Protein AF-A0A5C7BBM2-F1 (afdb_monomer)

Radius of gyration: 18.48 Å; Cα contacts (8 Å, |Δi|>4): 40; chains: 1; bounding box: 45×32×49 Å

pLDDT: mean 86.69, std 10.49, range [44.25, 98.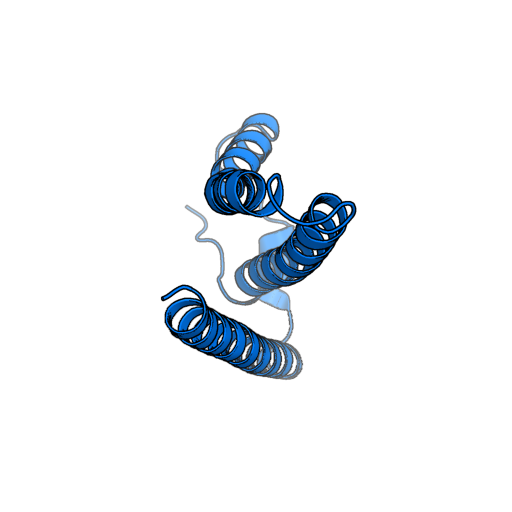12]

Secondary structure (DSSP, 8-state):
-HHHHHHHHHHHHHHHHHHHHHHHHHHHHHHHHH-SHHHHHHHH---TTS-HHHHHHHHHHHHGGGHHHHHHHHHHHTTSSTTHHHHHHHHHHHHHHHHHHHHHHHHHHHSPPP--

Sequence (116 aa):
MFSESAKVVIEIFFFHLVSFAILSAFVIFFLLNNGIEIFIENWYLPTTGGSIANAIFLGFTASMLGVSGFESSTNFVEEQQKGVFPKTLKNMWLVVSIINSLAALFALSLFGIPLL

Structure (mmCIF, N/CA/C/O backbone):
data_AF-A0A5C7BBM2-F1
#
_entry.id   AF-A0A5C7BBM2-F1
#
loop_
_atom_site.group_PDB
_atom_site.id
_atom_site.type_symbol
_atom_site.label_atom_id
_atom_site.label_alt_id
_atom_site.label_comp_id
_atom_site.label_asym_id
_atom_site.label_entity_id
_atom_site.label_seq_id
_atom_site.pdbx_PDB_ins_code
_atom_site.Cartn_x
_atom_site.Cartn_y
_atom_site.Cartn_z
_atom_site.occupancy
_atom_site.B_iso_or_equiv
_atom_site.auth_seq_id
_atom_site.auth_comp_id
_atom_site.auth_asym_id
_atom_site.auth_atom_id
_atom_site.pdbx_PDB_model_num
ATOM 1 N N . MET A 1 1 ? -29.723 2.677 15.801 1.00 44.25 1 MET A N 1
ATOM 2 C CA . MET A 1 1 ? -29.165 3.648 14.834 1.00 44.25 1 MET A CA 1
ATOM 3 C C . MET A 1 1 ? -27.708 3.337 14.475 1.00 44.25 1 MET A C 1
ATOM 5 O O . MET A 1 1 ? -27.431 3.179 13.299 1.00 44.25 1 MET A O 1
ATOM 9 N N . PHE A 1 2 ? -26.789 3.148 15.436 1.00 54.81 2 PHE A N 1
ATOM 10 C CA . PHE A 1 2 ? -25.382 2.805 15.128 1.00 54.81 2 PHE A CA 1
ATOM 11 C C . PHE A 1 2 ? -25.161 1.405 14.528 1.00 54.81 2 PHE A C 1
ATOM 13 O O . PHE A 1 2 ? -24.284 1.236 13.690 1.00 54.81 2 PHE A O 1
ATOM 20 N N . SER A 1 3 ? -25.962 0.407 14.911 1.00 62.00 3 SER A N 1
ATOM 21 C CA . SER A 1 3 ? -25.831 -0.972 14.413 1.00 62.00 3 SER A CA 1
ATOM 22 C C . SER A 1 3 ? -26.135 -1.119 12.919 1.00 62.00 3 SER A C 1
ATOM 24 O O . SER A 1 3 ? -25.513 -1.928 12.239 1.00 62.00 3 SER A O 1
ATOM 26 N N . GLU A 1 4 ? -27.078 -0.329 12.408 1.00 69.38 4 GLU A N 1
ATOM 27 C CA . GLU A 1 4 ? -27.517 -0.387 11.012 1.00 69.38 4 GLU A CA 1
ATOM 28 C C . GLU A 1 4 ? -26.469 0.227 10.074 1.00 69.38 4 GLU A C 1
ATOM 30 O O . GLU A 1 4 ? -26.100 -0.387 9.078 1.00 69.38 4 GLU A O 1
ATOM 35 N N . SER A 1 5 ? -25.885 1.366 10.465 1.00 78.81 5 SER A N 1
ATOM 36 C CA . SER A 1 5 ? -24.755 1.982 9.753 1.00 78.81 5 SER A CA 1
ATOM 37 C C . SER A 1 5 ? -23.478 1.133 9.840 1.00 78.81 5 SER A C 1
ATOM 39 O O . SER A 1 5 ? -22.810 0.909 8.832 1.00 78.81 5 SER A O 1
ATOM 41 N N . ALA A 1 6 ? -23.172 0.564 11.014 1.00 83.50 6 ALA A N 1
ATOM 42 C CA . ALA A 1 6 ? -22.003 -0.302 11.187 1.00 83.50 6 ALA A CA 1
ATOM 43 C C . ALA A 1 6 ? -22.045 -1.538 10.273 1.00 83.50 6 ALA A C 1
ATOM 45 O O . ALA A 1 6 ? -21.012 -1.931 9.734 1.00 83.50 6 ALA A O 1
ATOM 46 N N . LYS A 1 7 ? -23.230 -2.125 10.057 1.00 87.81 7 LYS A N 1
ATOM 47 C CA . LYS A 1 7 ? -23.401 -3.259 9.142 1.00 87.81 7 LYS A CA 1
ATOM 48 C C . LYS A 1 7 ? -23.010 -2.887 7.708 1.00 87.81 7 LYS A C 1
ATOM 50 O O . LYS A 1 7 ? -22.202 -3.586 7.107 1.00 87.81 7 LYS A O 1
ATOM 55 N N . VAL A 1 8 ? -23.516 -1.761 7.203 1.00 91.38 8 VAL A N 1
ATOM 56 C CA . VAL A 1 8 ? -23.201 -1.275 5.849 1.00 91.38 8 VAL A CA 1
ATOM 57 C C . VAL A 1 8 ? -21.706 -0.971 5.703 1.00 91.38 8 VAL A C 1
ATOM 59 O O . VAL A 1 8 ? -21.091 -1.355 4.711 1.00 91.38 8 VAL A O 1
ATOM 62 N N . VAL A 1 9 ? -21.083 -0.341 6.705 1.00 87.50 9 VAL A N 1
ATOM 63 C CA . VAL A 1 9 ? -19.635 -0.053 6.691 1.00 87.50 9 VAL A CA 1
ATOM 64 C C . VAL A 1 9 ? -18.806 -1.338 6.621 1.00 87.50 9 VAL A C 1
ATOM 66 O O . VAL A 1 9 ? -17.846 -1.406 5.855 1.00 87.50 9 VAL A O 1
ATOM 69 N N . ILE A 1 10 ? -19.182 -2.371 7.380 1.00 90.12 10 ILE A N 1
ATOM 70 C CA . ILE A 1 10 ? -18.506 -3.676 7.345 1.00 90.12 10 ILE A CA 1
ATOM 71 C C . ILE A 1 10 ? -18.664 -4.337 5.972 1.00 90.12 10 ILE A C 1
ATOM 73 O O . ILE A 1 10 ? -17.692 -4.883 5.453 1.00 90.12 10 ILE A O 1
ATOM 77 N N . GLU A 1 11 ? -19.852 -4.272 5.370 1.00 94.25 11 GLU A N 1
ATOM 78 C CA . GLU A 1 11 ? -20.108 -4.821 4.033 1.00 94.25 11 GLU A CA 1
ATOM 79 C C . GLU A 1 11 ? -19.244 -4.136 2.964 1.00 94.25 11 GLU A C 1
ATOM 81 O O . GLU A 1 11 ? -18.585 -4.819 2.178 1.00 94.25 11 GLU A O 1
ATOM 86 N N . ILE A 1 12 ? -19.170 -2.800 2.977 1.00 93.94 12 ILE A N 1
ATOM 87 C CA . ILE A 1 12 ? -18.320 -2.028 2.056 1.00 93.94 12 ILE A CA 1
ATOM 88 C C . ILE A 1 12 ? -16.841 -2.361 2.276 1.00 93.94 12 ILE A C 1
ATOM 90 O O . ILE A 1 12 ? -16.107 -2.584 1.313 1.00 93.94 12 ILE A O 1
ATOM 94 N N . PHE A 1 13 ? -16.395 -2.423 3.532 1.00 91.44 13 PHE A N 1
ATOM 95 C CA . PHE A 1 13 ? -15.009 -2.749 3.860 1.00 91.44 13 PHE A CA 1
ATOM 96 C C . PHE A 1 13 ? -14.634 -4.164 3.405 1.00 91.44 13 PHE A C 1
ATOM 98 O O . PHE A 1 13 ? -13.583 -4.364 2.798 1.00 91.44 13 PHE A O 1
ATOM 105 N N . PHE A 1 14 ? -15.506 -5.145 3.637 1.00 95.50 14 PHE A N 1
ATOM 106 C CA . PHE A 1 14 ? -15.291 -6.515 3.185 1.00 95.50 14 PHE A CA 1
ATOM 107 C C . PHE A 1 14 ? -15.250 -6.608 1.657 1.00 95.50 14 PHE A C 1
ATOM 109 O O . PHE A 1 14 ? -14.331 -7.214 1.106 1.00 95.50 14 PHE A O 1
ATOM 116 N N . PHE A 1 15 ? -16.193 -5.961 0.967 1.00 97.06 15 PHE A N 1
ATOM 117 C CA . PHE A 1 15 ? -16.186 -5.878 -0.492 1.00 97.06 15 PHE A CA 1
ATOM 118 C C . PHE A 1 15 ? -14.884 -5.259 -1.014 1.00 97.06 15 PHE A C 1
ATOM 120 O O . PHE A 1 15 ? -14.266 -5.807 -1.926 1.00 97.06 15 PHE A O 1
ATOM 127 N N . HIS A 1 16 ? -14.423 -4.169 -0.395 1.00 95.00 16 HIS A N 1
ATOM 128 C CA . HIS A 1 16 ? -13.152 -3.539 -0.735 1.00 95.00 16 HIS A CA 1
ATOM 129 C C . HIS A 1 16 ? -11.978 -4.519 -0.587 1.00 95.00 16 HIS A C 1
ATOM 131 O O . HIS A 1 16 ? -11.239 -4.721 -1.550 1.00 95.00 16 HIS A O 1
ATOM 137 N N . LEU A 1 17 ? -11.849 -5.196 0.560 1.00 95.44 17 LEU A N 1
ATOM 138 C CA . LEU A 1 17 ? -10.778 -6.174 0.789 1.00 95.44 17 LEU A CA 1
ATOM 139 C C . LEU A 1 17 ? -10.804 -7.327 -0.2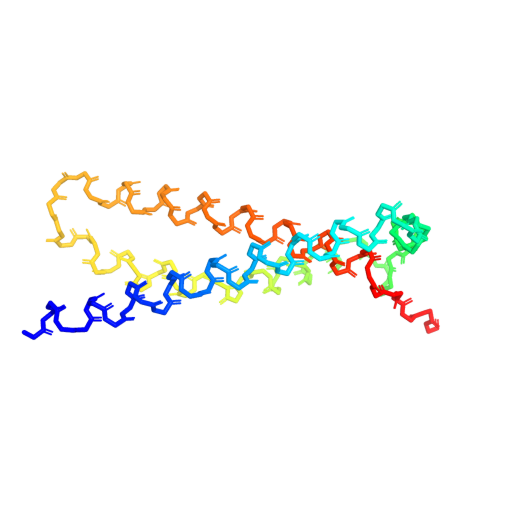22 1.00 95.44 17 LEU A C 1
ATOM 141 O O . LEU A 1 17 ? -9.757 -7.697 -0.752 1.00 95.44 17 LEU A O 1
ATOM 145 N N . VAL A 1 18 ? -11.984 -7.874 -0.521 1.00 97.88 18 VAL A N 1
ATOM 146 C CA . VAL A 1 18 ? -12.133 -8.955 -1.507 1.00 97.88 18 VAL A CA 1
ATOM 147 C C . VAL A 1 18 ? -11.769 -8.465 -2.906 1.00 97.88 18 VAL A C 1
ATOM 149 O O . VAL A 1 18 ? -11.010 -9.133 -3.606 1.00 97.88 18 VAL A O 1
ATOM 152 N N . SER A 1 19 ? -12.252 -7.288 -3.308 1.00 97.75 19 SER A N 1
ATOM 153 C CA . SER A 1 19 ? -11.929 -6.714 -4.618 1.00 97.75 19 SER A CA 1
ATOM 154 C C . SER A 1 19 ? -10.424 -6.475 -4.780 1.00 97.75 19 SER A C 1
ATOM 156 O O . SER A 1 19 ? -9.852 -6.828 -5.811 1.00 97.75 19 SER A O 1
ATOM 158 N N . PHE A 1 20 ? -9.759 -5.973 -3.733 1.00 96.88 20 PHE A N 1
ATOM 159 C CA . PHE A 1 20 ? -8.318 -5.753 -3.729 1.00 96.88 20 PHE A CA 1
ATOM 160 C C . PHE A 1 20 ? -7.539 -7.073 -3.760 1.00 96.88 20 PHE A C 1
ATOM 162 O O . PHE A 1 20 ? -6.543 -7.183 -4.473 1.00 96.88 20 PHE A O 1
ATOM 169 N N . ALA A 1 21 ? -7.998 -8.099 -3.041 1.00 96.88 21 ALA A N 1
ATOM 170 C CA . ALA A 1 21 ? -7.384 -9.425 -3.062 1.00 96.88 21 ALA A CA 1
ATOM 171 C C . ALA A 1 21 ? -7.481 -10.081 -4.449 1.00 96.88 21 ALA A C 1
ATOM 173 O O . ALA A 1 21 ? -6.489 -10.614 -4.948 1.00 96.88 21 ALA A O 1
ATOM 174 N N . ILE A 1 22 ? -8.646 -9.994 -5.098 1.00 98.12 22 ILE A N 1
ATOM 175 C CA . ILE A 1 22 ? -8.850 -10.489 -6.465 1.00 98.12 22 ILE A CA 1
ATOM 176 C C . ILE A 1 22 ? -7.941 -9.737 -7.441 1.00 98.12 22 ILE A C 1
ATOM 178 O O . ILE A 1 22 ? -7.228 -10.371 -8.217 1.00 98.12 22 ILE A O 1
ATOM 182 N N . LEU A 1 23 ? -7.912 -8.401 -7.367 1.00 96.56 23 LEU A N 1
ATOM 183 C CA . LEU A 1 23 ? -7.011 -7.579 -8.177 1.00 96.56 23 LEU A CA 1
ATOM 184 C C . LEU A 1 23 ? -5.554 -8.012 -7.980 1.00 96.56 23 LEU A C 1
ATOM 186 O O . LEU A 1 23 ? -4.860 -8.277 -8.954 1.00 96.56 23 LEU A O 1
ATOM 190 N N . SER A 1 24 ? -5.116 -8.156 -6.728 1.00 97.38 24 SER A N 1
ATOM 191 C CA . SER A 1 24 ? -3.757 -8.589 -6.385 1.00 97.38 24 SER A CA 1
ATOM 192 C C . SER A 1 24 ? -3.416 -9.936 -7.021 1.00 97.38 24 SER A C 1
ATOM 194 O O . SER A 1 24 ? -2.345 -10.090 -7.603 1.00 97.38 24 SER A O 1
ATOM 196 N N . ALA A 1 25 ? -4.336 -10.904 -6.961 1.00 98.00 25 ALA A N 1
ATOM 197 C CA . ALA A 1 25 ? -4.147 -12.217 -7.56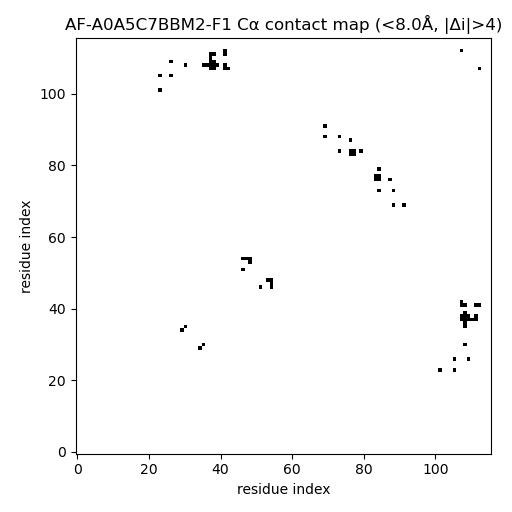8 1.00 98.00 25 ALA A CA 1
ATOM 198 C C . ALA A 1 25 ? -4.003 -12.133 -9.097 1.00 98.00 25 ALA A C 1
ATOM 200 O O . ALA A 1 25 ? -3.105 -12.763 -9.656 1.00 98.00 25 ALA A O 1
ATOM 201 N N . PHE A 1 26 ? -4.831 -11.327 -9.770 1.00 97.69 26 PHE A N 1
ATOM 202 C CA . PHE A 1 26 ? -4.723 -11.112 -11.216 1.00 97.69 26 PHE A CA 1
ATOM 203 C C . PHE A 1 26 ? -3.418 -10.425 -11.612 1.00 97.69 26 PHE A C 1
ATOM 205 O O . PHE A 1 26 ? -2.797 -10.834 -12.590 1.00 97.69 26 PHE A O 1
ATOM 212 N N . VAL A 1 27 ? -2.977 -9.424 -10.849 1.00 96.88 27 VAL A N 1
ATOM 213 C CA . VAL A 1 27 ? -1.706 -8.733 -11.100 1.00 96.88 27 VAL A CA 1
ATOM 214 C C . VAL A 1 27 ? -0.532 -9.689 -10.926 1.00 96.88 27 VAL A C 1
ATOM 216 O O . VAL A 1 27 ? 0.317 -9.776 -11.807 1.00 96.88 27 VAL A O 1
ATOM 219 N N . ILE A 1 28 ? -0.503 -10.466 -9.842 1.00 96.75 28 ILE A N 1
ATOM 220 C CA . ILE A 1 28 ? 0.547 -11.468 -9.615 1.00 96.75 28 ILE A CA 1
ATOM 221 C C . ILE A 1 28 ? 0.554 -12.499 -10.748 1.00 96.75 28 ILE A C 1
ATOM 223 O O . ILE A 1 28 ? 1.610 -12.784 -11.308 1.00 96.75 28 ILE A O 1
ATOM 227 N N . PHE A 1 29 ? -0.612 -13.027 -11.129 1.00 97.75 29 PHE A N 1
ATOM 228 C CA . PHE A 1 29 ? -0.722 -13.953 -12.254 1.00 97.75 29 PHE A CA 1
ATOM 229 C C . PHE A 1 29 ? -0.208 -13.327 -13.558 1.00 97.75 29 PHE A C 1
ATOM 231 O O . PHE A 1 29 ? 0.552 -13.964 -14.284 1.00 97.75 29 PHE A O 1
ATOM 238 N N . PHE A 1 30 ? -0.568 -12.077 -13.847 1.00 96.00 30 PHE A N 1
ATOM 239 C CA . PHE A 1 30 ? -0.078 -11.356 -15.019 1.00 96.00 30 PHE A CA 1
ATOM 240 C C . PHE A 1 30 ? 1.453 -11.245 -15.020 1.00 96.00 30 PHE A C 1
ATOM 242 O O . PHE A 1 30 ? 2.073 -11.598 -16.022 1.00 96.00 30 PHE A O 1
ATOM 249 N N . LEU A 1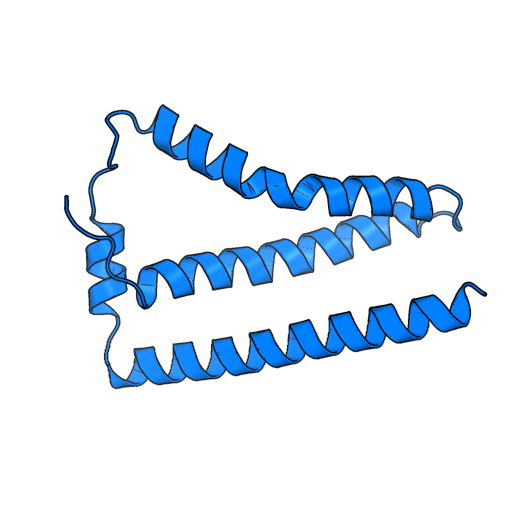 31 ? 2.064 -10.837 -13.904 1.00 96.19 31 LEU A N 1
ATOM 250 C CA . LEU A 1 31 ? 3.520 -10.676 -13.788 1.00 96.19 31 LEU A CA 1
ATOM 251 C C . LEU A 1 31 ? 4.271 -12.008 -13.919 1.00 96.19 31 LEU A C 1
ATOM 253 O O . LEU A 1 31 ? 5.333 -12.060 -14.534 1.00 96.19 31 LEU A O 1
ATOM 257 N N . LEU A 1 32 ? 3.706 -13.106 -13.406 1.00 96.56 32 LEU A N 1
ATOM 258 C CA . LEU A 1 32 ? 4.291 -14.442 -13.575 1.00 96.56 32 LEU A CA 1
ATOM 259 C C . LEU A 1 32 ? 4.311 -14.904 -15.041 1.00 96.56 32 LEU A C 1
ATOM 261 O O . LEU A 1 32 ? 5.185 -15.682 -15.410 1.00 96.56 32 LEU A O 1
ATOM 265 N N . ASN A 1 33 ? 3.368 -14.441 -15.869 1.00 97.19 33 ASN A N 1
ATOM 266 C CA . ASN A 1 33 ? 3.263 -14.842 -17.277 1.00 97.19 33 ASN A CA 1
ATOM 267 C C . ASN A 1 33 ? 3.937 -13.865 -18.252 1.00 97.19 33 ASN A C 1
ATOM 269 O O . ASN A 1 33 ? 4.370 -14.290 -19.319 1.00 97.19 33 ASN A O 1
ATOM 273 N N . ASN A 1 34 ? 4.005 -12.575 -17.916 1.00 95.25 34 ASN A N 1
ATOM 274 C CA . ASN A 1 34 ? 4.488 -11.519 -18.818 1.00 95.25 34 ASN A CA 1
ATOM 275 C C . ASN A 1 34 ? 5.830 -10.915 -18.374 1.00 95.25 34 ASN A C 1
ATOM 277 O O . ASN A 1 34 ? 6.380 -10.072 -19.075 1.00 95.25 34 ASN A O 1
ATOM 281 N N . GLY A 1 35 ? 6.365 -11.349 -17.230 1.00 94.44 35 GLY A N 1
ATOM 282 C CA . GLY A 1 35 ? 7.605 -10.829 -16.668 1.00 94.44 35 GLY A CA 1
ATOM 283 C C . GLY A 1 35 ? 7.409 -9.565 -15.828 1.00 94.44 35 GLY A C 1
ATOM 284 O O . GLY A 1 35 ? 6.298 -9.088 -15.602 1.00 94.44 35 GLY A O 1
ATOM 285 N N . ILE A 1 36 ? 8.530 -9.040 -15.332 1.00 95.50 36 ILE A N 1
ATOM 286 C CA . ILE A 1 36 ? 8.597 -7.880 -14.425 1.00 95.50 36 ILE A CA 1
ATOM 287 C C . ILE A 1 36 ? 9.410 -6.723 -15.023 1.00 95.50 36 ILE A C 1
ATOM 289 O O . ILE A 1 36 ? 9.899 -5.863 -14.297 1.00 95.50 36 ILE A O 1
ATOM 293 N N . GLU A 1 37 ? 9.596 -6.711 -16.342 1.00 94.06 37 GLU A N 1
ATOM 294 C CA . GLU A 1 37 ? 10.481 -5.762 -17.034 1.00 94.06 37 GLU A CA 1
ATOM 295 C C . GLU A 1 37 ? 10.058 -4.307 -16.791 1.00 94.06 37 GLU A C 1
ATOM 297 O O . GLU A 1 37 ? 10.885 -3.506 -16.370 1.00 94.06 37 GLU A O 1
ATOM 302 N N . ILE A 1 38 ? 8.757 -4.002 -16.897 1.00 92.62 38 ILE A N 1
ATOM 303 C CA . ILE A 1 38 ? 8.195 -2.666 -16.611 1.00 92.62 38 ILE A CA 1
ATOM 304 C C . ILE A 1 38 ? 8.541 -2.200 -15.190 1.00 92.62 38 ILE A C 1
ATOM 306 O O . ILE A 1 38 ? 8.899 -1.042 -14.983 1.00 92.62 38 ILE A O 1
ATOM 310 N N . PHE A 1 39 ? 8.466 -3.098 -14.200 1.00 93.44 39 PHE A N 1
ATOM 311 C CA . PHE A 1 39 ? 8.838 -2.772 -12.822 1.00 93.44 39 PHE A CA 1
ATOM 312 C C . PHE A 1 39 ? 10.314 -2.382 -12.720 1.00 93.44 39 PHE A C 1
ATOM 314 O O . PHE A 1 39 ? 10.646 -1.383 -12.085 1.00 93.44 39 PHE A O 1
ATOM 321 N N . ILE A 1 40 ? 11.191 -3.169 -13.347 1.00 93.44 40 ILE A N 1
ATOM 322 C CA . ILE A 1 40 ? 12.636 -2.934 -13.338 1.00 93.44 40 ILE A CA 1
ATOM 323 C C . ILE A 1 40 ? 12.954 -1.604 -14.030 1.00 93.44 40 ILE A C 1
ATOM 325 O O . ILE A 1 40 ? 13.692 -0.794 -13.474 1.00 93.44 40 ILE A O 1
ATOM 329 N N . GLU A 1 41 ? 12.370 -1.347 -15.200 1.00 92.06 41 GLU A N 1
ATOM 330 C CA . GLU A 1 41 ? 12.535 -0.086 -15.927 1.00 92.06 41 GLU A CA 1
ATOM 331 C C . GLU A 1 41 ? 12.100 1.1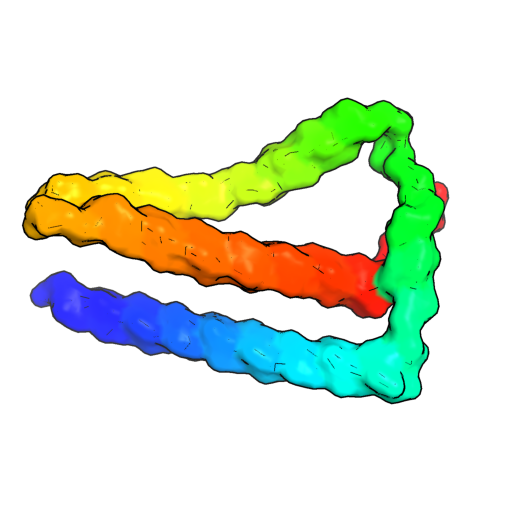09 -15.075 1.00 92.06 41 GLU A C 1
ATOM 333 O O . GLU A 1 41 ? 12.888 2.032 -14.867 1.00 92.06 41 GLU A O 1
ATOM 338 N N . ASN A 1 42 ? 10.895 1.051 -14.501 1.00 91.06 42 ASN A N 1
ATOM 339 C CA . ASN A 1 42 ? 10.376 2.100 -13.627 1.00 91.06 42 ASN A CA 1
ATOM 340 C C . ASN A 1 42 ? 11.252 2.324 -12.385 1.00 91.06 42 ASN A C 1
ATOM 342 O O . 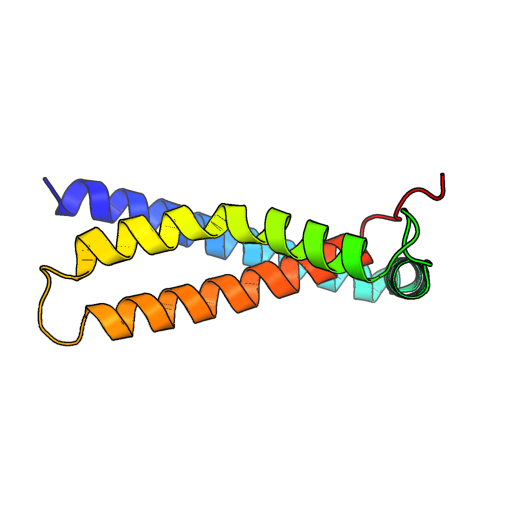ASN A 1 42 ? 11.406 3.459 -11.939 1.00 91.06 42 ASN A O 1
ATOM 346 N N . TRP A 1 43 ? 11.841 1.265 -11.826 1.00 89.62 43 TRP A N 1
ATOM 347 C CA . TRP A 1 43 ? 12.720 1.355 -10.659 1.00 89.62 43 TRP A CA 1
ATOM 348 C C . TRP A 1 43 ? 14.019 2.117 -10.947 1.00 89.62 43 TRP A C 1
ATOM 350 O O . TRP A 1 43 ? 14.551 2.796 -10.066 1.00 89.62 43 TRP A O 1
ATOM 360 N N . TYR A 1 44 ? 14.531 2.016 -12.174 1.00 89.12 44 TYR A N 1
ATOM 361 C CA . TYR A 1 44 ? 15.744 2.712 -12.605 1.00 89.12 44 TYR A CA 1
ATOM 362 C C . TYR A 1 44 ? 15.481 4.102 -13.190 1.00 89.12 44 TYR A C 1
ATOM 364 O O . TYR A 1 44 ? 16.442 4.800 -13.534 1.00 89.12 44 TYR A O 1
ATOM 372 N N . LEU A 1 45 ? 14.219 4.534 -13.288 1.00 85.19 45 LEU A N 1
ATOM 373 C CA . LEU A 1 45 ? 13.912 5.869 -13.781 1.00 85.19 45 LEU A CA 1
ATOM 374 C C . LEU A 1 45 ? 14.481 6.943 -12.841 1.00 85.19 45 LEU A C 1
ATOM 376 O O . LEU A 1 45 ? 14.257 6.903 -11.627 1.00 85.19 45 LEU A O 1
ATOM 380 N N . PRO A 1 46 ? 15.201 7.942 -13.384 1.00 81.19 46 PRO A N 1
ATOM 381 C CA . PRO A 1 46 ? 15.657 9.071 -12.593 1.00 81.19 46 PRO A CA 1
ATOM 382 C C . PRO A 1 46 ? 14.459 9.888 -12.103 1.00 81.19 46 PRO A C 1
ATOM 384 O O . PRO A 1 46 ? 13.421 9.969 -12.759 1.00 81.19 46 PRO A O 1
ATOM 387 N N . THR A 1 47 ? 14.609 10.547 -10.955 1.00 74.25 47 THR A N 1
ATOM 388 C CA . THR A 1 47 ? 13.544 11.380 -10.386 1.00 74.25 47 THR A CA 1
ATOM 389 C C . THR A 1 47 ? 13.161 12.513 -11.343 1.00 74.25 47 THR A C 1
ATOM 391 O O . THR A 1 47 ? 13.934 13.453 -11.552 1.00 74.25 47 THR A O 1
ATOM 394 N N . THR A 1 48 ? 11.948 12.461 -11.891 1.00 67.06 48 THR A N 1
ATOM 395 C CA . THR A 1 48 ? 11.362 13.532 -12.707 1.00 67.06 48 THR A CA 1
ATOM 396 C C . THR A 1 48 ? 11.016 14.729 -11.815 1.00 67.06 48 THR A C 1
ATOM 398 O O . THR A 1 48 ? 10.253 14.584 -10.862 1.00 67.06 48 THR A O 1
ATOM 401 N N . GLY A 1 49 ? 11.580 15.913 -12.089 1.00 64.62 49 GLY A N 1
ATOM 402 C CA . GLY A 1 49 ? 11.369 17.128 -11.273 1.00 64.62 49 GLY A CA 1
ATOM 403 C C . GLY A 1 49 ? 12.593 17.622 -10.485 1.00 64.62 49 GLY A C 1
ATOM 404 O O . GLY A 1 49 ? 12.467 18.486 -9.614 1.00 64.62 49 GLY A O 1
ATOM 405 N N . GLY A 1 50 ? 13.786 17.102 -10.791 1.00 74.25 50 GLY A N 1
ATOM 406 C CA . GLY A 1 50 ? 15.062 17.623 -10.298 1.00 74.25 50 GLY A CA 1
ATOM 407 C C . GLY A 1 50 ? 15.532 16.966 -9.000 1.00 74.25 50 GLY A C 1
ATOM 408 O O . GLY A 1 50 ? 16.367 16.070 -9.039 1.00 74.25 50 GLY A O 1
ATOM 409 N N . SER A 1 51 ? 15.042 17.434 -7.846 1.00 85.00 51 SER A N 1
ATOM 410 C CA . SER A 1 51 ? 15.576 17.050 -6.527 1.00 85.00 51 SER A CA 1
ATOM 411 C C . SER A 1 51 ? 14.853 15.855 -5.900 1.00 85.00 51 SER A C 1
ATOM 413 O O . SER A 1 51 ? 13.627 15.852 -5.787 1.00 85.00 51 SER A O 1
ATOM 415 N N . ILE A 1 52 ? 15.625 14.904 -5.360 1.00 86.81 52 ILE A N 1
ATOM 416 C CA . ILE A 1 52 ? 15.137 13.801 -4.509 1.00 86.81 52 ILE A CA 1
ATOM 417 C C . ILE A 1 52 ? 14.267 14.329 -3.357 1.00 86.81 52 ILE A C 1
ATOM 419 O O . ILE A 1 52 ? 13.260 13.716 -3.010 1.00 86.81 52 ILE A O 1
ATOM 423 N N . ALA A 1 53 ? 14.608 15.494 -2.794 1.00 89.62 53 ALA A N 1
ATOM 424 C CA . ALA A 1 53 ? 13.831 16.103 -1.716 1.00 89.62 53 ALA A CA 1
ATOM 425 C C . ALA A 1 53 ? 12.401 16.449 -2.160 1.00 89.62 53 ALA A C 1
ATOM 427 O O . ALA A 1 53 ? 11.454 16.200 -1.416 1.00 89.62 53 ALA A O 1
ATOM 428 N N . ASN A 1 54 ? 12.232 16.955 -3.387 1.00 88.38 54 ASN A N 1
ATOM 429 C CA . ASN A 1 54 ? 10.908 17.239 -3.941 1.00 88.38 54 ASN A CA 1
ATOM 430 C C . ASN A 1 54 ? 10.131 15.946 -4.192 1.00 88.38 54 ASN A C 1
ATOM 432 O O . ASN A 1 54 ? 8.949 15.888 -3.873 1.00 88.38 54 ASN A O 1
ATOM 436 N N . ALA A 1 55 ? 10.783 14.897 -4.702 1.00 87.44 55 ALA A N 1
ATOM 437 C CA . ALA A 1 55 ? 10.135 13.603 -4.920 1.00 87.44 55 ALA A CA 1
ATOM 438 C C . ALA A 1 55 ? 9.617 12.993 -3.603 1.00 87.44 55 ALA A C 1
ATOM 440 O O . ALA A 1 55 ? 8.465 12.565 -3.530 1.00 87.44 55 ALA A O 1
ATOM 441 N N . ILE A 1 56 ? 10.427 13.029 -2.538 1.00 89.50 56 ILE A N 1
ATOM 442 C CA . ILE A 1 56 ? 10.017 12.577 -1.200 1.00 89.50 56 ILE A CA 1
ATOM 443 C C . ILE A 1 56 ? 8.877 13.448 -0.659 1.00 89.50 56 ILE A C 1
ATOM 445 O O . ILE A 1 56 ? 7.893 12.914 -0.152 1.00 89.50 56 ILE A O 1
ATOM 449 N N . PHE A 1 57 ? 8.972 14.775 -0.786 1.00 90.19 57 PHE A N 1
ATOM 450 C CA . PHE A 1 57 ? 7.933 15.695 -0.321 1.00 90.19 57 PHE A CA 1
ATOM 451 C C . PHE A 1 57 ? 6.592 15.473 -1.037 1.00 90.19 57 PHE A C 1
ATOM 453 O O . PHE A 1 57 ? 5.542 15.418 -0.396 1.00 90.19 57 PHE A O 1
ATOM 460 N N . LEU A 1 58 ? 6.614 15.294 -2.358 1.00 88.69 58 LEU A N 1
ATOM 461 C CA . LEU A 1 58 ? 5.415 15.022 -3.149 1.00 88.69 58 LEU A CA 1
ATOM 462 C C . LEU A 1 58 ? 4.821 13.648 -2.819 1.00 88.69 58 LEU A C 1
ATOM 464 O O . LEU A 1 58 ? 3.615 13.545 -2.609 1.00 88.69 58 LEU A O 1
ATOM 468 N N . GLY A 1 59 ? 5.651 12.609 -2.692 1.00 87.69 59 GLY A N 1
ATOM 469 C CA . GLY A 1 59 ? 5.190 11.284 -2.266 1.00 87.69 59 GLY A CA 1
ATOM 470 C C . GLY A 1 59 ? 4.568 11.310 -0.867 1.00 87.69 59 GLY A C 1
ATOM 471 O O . GLY A 1 59 ? 3.501 10.739 -0.641 1.00 87.69 59 GLY A O 1
ATOM 472 N N . PHE A 1 60 ? 5.188 12.040 0.062 1.00 89.56 60 PHE A N 1
ATOM 473 C CA . PHE A 1 60 ? 4.676 12.215 1.417 1.00 89.56 60 PHE A CA 1
ATOM 474 C C . PHE A 1 60 ? 3.342 12.971 1.436 1.00 89.56 60 PHE A C 1
ATOM 476 O O . PHE A 1 60 ? 2.379 12.487 2.029 1.00 89.56 60 PHE A O 1
ATOM 483 N N . THR A 1 61 ? 3.236 14.108 0.748 1.00 89.75 61 THR A N 1
ATOM 484 C CA . THR A 1 61 ? 1.989 14.893 0.705 1.00 89.75 61 THR A CA 1
ATOM 485 C C . THR A 1 61 ? 0.855 14.147 -0.001 1.00 89.75 61 THR A C 1
ATOM 487 O O . THR A 1 61 ? -0.273 14.173 0.489 1.00 89.75 61 THR A O 1
ATOM 490 N N . ALA A 1 62 ? 1.139 13.393 -1.068 1.00 87.00 62 ALA A N 1
ATOM 491 C CA . ALA A 1 62 ? 0.159 12.499 -1.686 1.00 87.00 62 ALA A CA 1
ATOM 492 C C . ALA A 1 62 ? -0.314 11.404 -0.711 1.00 87.00 62 ALA A C 1
ATOM 494 O O . ALA A 1 62 ? -1.508 11.111 -0.634 1.00 87.00 62 ALA A O 1
ATOM 495 N N . SER A 1 63 ? 0.599 10.841 0.092 1.00 84.62 63 SER A N 1
ATOM 496 C CA . SER A 1 63 ? 0.257 9.827 1.101 1.00 84.62 63 SER A CA 1
ATOM 497 C C . SER A 1 63 ? -0.607 10.373 2.249 1.00 84.62 63 SER A C 1
ATOM 499 O O . SER A 1 63 ? -1.383 9.624 2.848 1.00 84.62 63 SER A O 1
ATOM 501 N N . MET A 1 64 ? -0.538 11.681 2.529 1.00 85.88 64 MET A N 1
ATOM 502 C CA . MET A 1 64 ? -1.311 12.326 3.597 1.00 85.88 64 MET A CA 1
ATOM 503 C C . MET A 1 64 ? -2.820 12.392 3.329 1.00 85.88 64 MET A C 1
ATOM 505 O O . MET A 1 64 ? -3.583 12.598 4.273 1.00 85.88 64 MET A O 1
ATOM 509 N N . LEU A 1 65 ? -3.284 12.152 2.097 1.00 81.56 65 LEU A N 1
ATOM 510 C CA . LEU A 1 65 ? -4.720 12.129 1.778 1.00 81.56 65 LEU A CA 1
ATOM 511 C C . LEU A 1 65 ? -5.505 11.108 2.625 1.00 81.56 65 LEU A C 1
ATOM 513 O O . LEU A 1 65 ? -6.687 11.313 2.892 1.00 81.56 65 LEU A O 1
ATOM 517 N N . GLY A 1 66 ? -4.848 10.045 3.101 1.00 73.00 66 GLY A N 1
ATOM 518 C CA . GLY A 1 66 ? -5.457 9.032 3.968 1.00 73.00 66 GLY A CA 1
ATOM 519 C C . GLY A 1 66 ? -5.553 9.402 5.456 1.00 73.00 66 GLY A C 1
ATOM 520 O O . GLY A 1 66 ? -6.211 8.682 6.207 1.00 73.00 66 GLY A O 1
ATOM 521 N N . VAL A 1 67 ? -4.920 10.491 5.913 1.00 77.81 67 VAL A N 1
ATOM 522 C CA . VAL A 1 67 ? -4.794 10.823 7.352 1.00 77.81 67 VAL A CA 1
ATOM 523 C C . VAL A 1 67 ? -6.127 11.246 7.975 1.00 77.81 67 VAL A C 1
ATOM 525 O O . VAL A 1 67 ? -6.400 10.909 9.126 1.00 77.81 67 VAL A O 1
ATOM 528 N N . SER A 1 68 ? -7.002 11.897 7.209 1.00 78.75 68 SER A N 1
ATOM 529 C CA . SER A 1 68 ? -8.329 12.334 7.677 1.00 78.75 68 SER A CA 1
ATOM 530 C C . SER A 1 68 ? -9.225 11.167 8.132 1.00 78.75 68 SER A C 1
ATOM 532 O O . SER A 1 68 ? -10.020 11.293 9.068 1.00 78.75 68 SER A O 1
ATOM 534 N N . GLY A 1 69 ? -9.062 9.988 7.521 1.00 78.00 69 GLY A N 1
ATOM 535 C CA . GLY A 1 69 ? -9.746 8.763 7.941 1.00 78.00 69 GLY A CA 1
ATOM 536 C C . GLY A 1 69 ? -9.270 8.253 9.305 1.00 78.00 69 GLY A C 1
ATOM 537 O O . GLY A 1 69 ? -10.071 7.755 10.095 1.00 78.00 69 GLY A O 1
ATOM 538 N N . PHE A 1 70 ? -7.983 8.422 9.619 1.00 81.75 70 PHE A N 1
ATOM 539 C CA . PHE A 1 70 ? -7.443 8.094 10.940 1.00 81.75 70 PHE A CA 1
ATOM 540 C C . PHE A 1 70 ? -7.929 9.085 12.000 1.00 81.75 70 PHE A C 1
ATOM 542 O O . PHE A 1 70 ? -8.375 8.650 13.058 1.00 81.75 70 PHE A O 1
ATOM 549 N N . GLU A 1 71 ? -7.910 10.384 11.695 1.00 82.94 71 GLU A N 1
ATOM 550 C CA . GLU A 1 71 ? -8.351 11.451 12.604 1.00 82.94 71 GLU A CA 1
ATOM 551 C C . GLU A 1 71 ? -9.830 11.304 13.008 1.00 82.94 71 GLU A C 1
ATOM 553 O O . GLU A 1 71 ? -10.189 11.349 14.187 1.00 82.94 71 GLU A O 1
ATOM 558 N N . SER A 1 72 ? -10.708 11.052 12.036 1.00 82.75 72 SER A N 1
ATOM 559 C CA . SER A 1 72 ? -12.132 10.841 12.321 1.00 82.75 72 SER A CA 1
ATOM 560 C C . SER A 1 72 ? -12.390 9.554 13.114 1.00 82.75 72 SER A C 1
ATOM 562 O O . SER A 1 72 ? -13.231 9.549 14.017 1.00 82.75 72 SER A O 1
ATOM 564 N N . SER A 1 73 ? -11.636 8.477 12.858 1.00 80.06 73 SER A N 1
ATOM 565 C CA . SER A 1 73 ? -11.742 7.249 13.652 1.00 80.06 73 SER A CA 1
ATOM 566 C C . SER A 1 73 ? -11.256 7.444 15.087 1.00 80.06 73 SER A C 1
ATOM 568 O O . SER A 1 73 ? -11.842 6.836 15.984 1.00 80.06 73 SER A O 1
ATOM 570 N N . THR A 1 74 ? -10.210 8.246 15.322 1.00 79.88 74 THR A N 1
ATOM 571 C CA . THR A 1 74 ? -9.709 8.518 16.677 1.00 79.88 74 THR A CA 1
ATOM 572 C C . THR A 1 74 ? -10.738 9.252 17.521 1.00 79.88 74 THR A C 1
ATOM 574 O O . THR A 1 74 ? -10.985 8.827 18.647 1.00 79.88 74 THR A O 1
ATOM 577 N N . ASN A 1 75 ? -11.425 10.240 16.942 1.00 81.44 75 ASN A N 1
ATOM 578 C CA . ASN A 1 75 ? -12.484 10.983 17.630 1.00 81.44 75 ASN A CA 1
ATOM 579 C C . ASN A 1 75 ? -13.658 10.072 18.033 1.00 81.44 75 ASN A C 1
ATOM 581 O O . ASN A 1 75 ? -14.258 10.257 19.085 1.00 81.44 75 ASN A O 1
ATOM 585 N N . PHE A 1 76 ? -13.971 9.051 17.225 1.00 79.00 76 PHE A N 1
ATOM 586 C CA . PHE A 1 76 ? -15.050 8.103 17.528 1.00 79.00 76 PHE A CA 1
ATOM 587 C C . PHE A 1 76 ? -14.664 7.046 18.580 1.00 79.00 76 PHE A C 1
ATOM 589 O O . PHE A 1 76 ? -15.511 6.591 19.349 1.00 79.00 76 PHE A O 1
ATOM 596 N N . VAL A 1 77 ? -13.398 6.614 18.607 1.00 81.56 77 VAL A N 1
ATOM 597 C CA . VAL A 1 77 ? -12.928 5.530 19.493 1.00 81.56 77 VAL A CA 1
ATOM 598 C C . VAL A 1 77 ? -12.329 6.006 20.816 1.00 81.56 77 VAL A C 1
ATOM 600 O O . VAL A 1 77 ? -12.057 5.170 21.678 1.00 81.56 77 VAL A O 1
ATOM 603 N N . GLU A 1 78 ? -12.138 7.312 20.997 1.00 75.69 78 GLU A N 1
ATOM 604 C CA . GLU A 1 78 ? -11.656 7.907 22.250 1.00 75.69 78 GLU A CA 1
ATOM 605 C C . GLU A 1 78 ? -12.691 7.796 23.384 1.00 75.69 78 GLU A C 1
ATOM 607 O O . GLU A 1 78 ? -12.330 7.485 24.517 1.00 75.69 78 GLU A O 1
ATOM 612 N N . GLU A 1 79 ? -13.983 7.923 23.065 1.00 78.31 79 GLU A N 1
ATOM 613 C CA . GLU A 1 79 ? -15.096 7.768 24.020 1.00 78.31 79 GLU A CA 1
ATOM 614 C C . GLU A 1 79 ? -15.491 6.296 24.275 1.00 78.31 79 GLU A C 1
ATOM 616 O O . GLU A 1 79 ? -16.392 6.000 25.063 1.00 78.31 79 GLU A O 1
ATOM 621 N N . GLN A 1 80 ? -14.838 5.345 23.598 1.00 82.31 80 GLN A N 1
ATOM 622 C CA . GLN A 1 80 ? -15.104 3.912 23.741 1.00 82.31 80 GLN A CA 1
ATOM 623 C C . GLN A 1 80 ? -14.368 3.315 24.955 1.00 82.31 80 GLN A C 1
ATOM 625 O O . GLN A 1 80 ? -13.595 3.961 25.659 1.00 82.31 80 GLN A O 1
ATOM 630 N N . GLN A 1 81 ? -14.599 2.026 25.215 1.00 86.75 81 GLN A N 1
ATOM 631 C CA . GLN A 1 81 ? -13.976 1.321 26.336 1.00 86.75 81 GLN A CA 1
ATOM 632 C C . GLN A 1 81 ? -12.437 1.397 26.312 1.00 86.75 81 GLN A C 1
ATOM 634 O O . GLN A 1 81 ? -11.793 1.369 25.258 1.00 86.75 81 GLN A O 1
ATOM 639 N N . LYS A 1 82 ? -11.831 1.413 27.507 1.00 84.94 82 LYS A N 1
ATOM 640 C CA . LYS A 1 82 ? -10.373 1.459 27.684 1.00 84.94 82 LYS A CA 1
ATOM 641 C C . LYS A 1 82 ? -9.688 0.347 26.880 1.00 84.94 82 LYS A C 1
ATOM 643 O O . LYS A 1 82 ? -9.994 -0.830 27.039 1.00 84.94 82 LYS A O 1
ATOM 648 N N . GLY A 1 83 ? -8.724 0.730 26.044 1.00 84.31 83 GLY A N 1
ATOM 649 C CA . GLY A 1 83 ? -7.952 -0.196 25.209 1.00 84.31 83 GLY A CA 1
ATOM 650 C C . GLY A 1 83 ? -8.501 -0.411 23.793 1.00 84.31 83 GLY A C 1
ATOM 651 O O . GLY A 1 83 ? -7.771 -0.948 22.960 1.00 84.31 83 GLY A O 1
ATOM 652 N N . VAL A 1 84 ? -9.714 0.060 23.475 1.00 87.31 84 VAL A N 1
ATOM 653 C CA . VAL A 1 84 ? -10.242 0.043 22.097 1.00 87.31 84 VAL A CA 1
ATOM 654 C C . VAL A 1 84 ? -9.436 0.984 21.203 1.00 87.31 84 VAL A C 1
ATOM 656 O O . VAL A 1 84 ? -9.003 0.5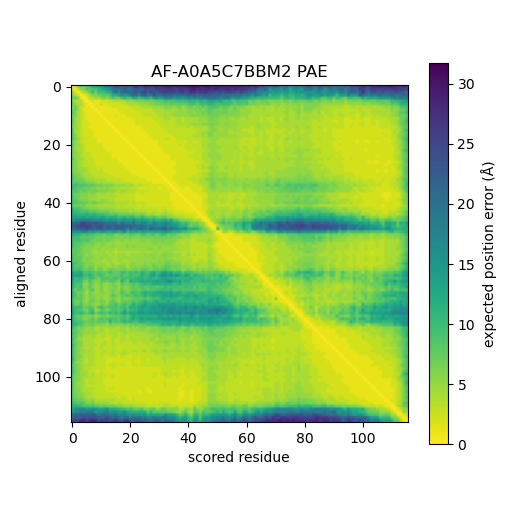70 20.134 1.00 87.31 84 VAL A O 1
ATOM 659 N N . PHE A 1 85 ? -9.126 2.193 21.677 1.00 86.38 85 PHE A N 1
ATOM 660 C CA . PHE A 1 85 ? -8.358 3.193 20.929 1.00 86.38 85 PHE A CA 1
ATOM 661 C C . PHE A 1 85 ? -7.028 2.678 20.335 1.00 86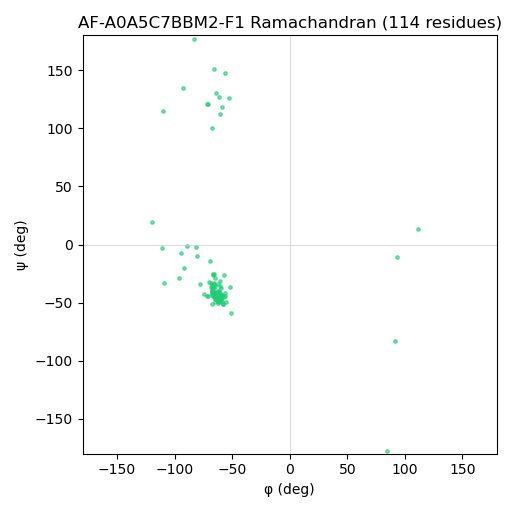.38 85 PHE A C 1
ATOM 663 O O . PHE A 1 85 ? -6.883 2.663 19.108 1.00 86.38 85 PHE A O 1
ATOM 670 N N . PRO A 1 86 ? -6.067 2.167 21.137 1.00 87.94 86 PRO A N 1
ATOM 671 C CA . PRO A 1 86 ? -4.810 1.662 20.588 1.00 87.94 86 PRO A CA 1
ATOM 672 C C . PRO A 1 86 ? -5.002 0.409 19.723 1.00 87.94 86 PRO A C 1
ATOM 674 O O . PRO A 1 86 ? -4.184 0.149 18.842 1.00 87.94 86 PRO A O 1
ATOM 677 N N . LYS A 1 87 ? -6.058 -0.381 19.954 1.00 89.25 87 LYS A N 1
ATOM 678 C CA . LYS A 1 87 ? -6.365 -1.564 19.141 1.00 89.25 87 LYS A CA 1
ATOM 679 C C . LYS A 1 87 ? -6.874 -1.164 17.755 1.00 89.25 87 LYS A C 1
ATOM 681 O O . LYS A 1 87 ? -6.405 -1.718 16.764 1.00 89.25 87 LYS A O 1
ATOM 686 N N . THR A 1 88 ? -7.769 -0.182 17.683 1.00 89.12 88 THR A N 1
ATOM 687 C CA . THR A 1 88 ? -8.290 0.355 16.422 1.00 89.12 88 THR A CA 1
ATOM 688 C C . THR A 1 88 ? -7.168 0.951 15.582 1.00 89.12 88 THR A C 1
ATOM 690 O O . THR A 1 88 ? -7.007 0.554 14.429 1.00 89.12 88 THR A O 1
ATOM 693 N N . LEU A 1 89 ? -6.323 1.802 16.173 1.00 87.06 89 LEU A N 1
ATOM 694 C CA . LEU A 1 89 ? -5.193 2.406 15.461 1.00 87.06 89 LEU A CA 1
ATOM 695 C C . LEU A 1 89 ? -4.217 1.365 14.901 1.00 87.06 89 LEU A C 1
ATOM 697 O O . LEU A 1 89 ? -3.824 1.461 13.741 1.00 87.06 89 LEU A O 1
ATOM 701 N N . LYS A 1 90 ? -3.860 0.341 15.688 1.00 89.56 90 LYS A N 1
ATOM 702 C CA . LYS A 1 90 ? -2.973 -0.742 15.226 1.00 89.56 90 LYS A CA 1
ATOM 703 C C . LYS A 1 90 ? -3.574 -1.528 14.062 1.00 89.56 90 LYS A C 1
ATOM 705 O O . LYS A 1 90 ? -2.867 -1.821 13.102 1.00 89.56 90 LYS A O 1
ATOM 710 N N . ASN A 1 91 ? -4.865 -1.851 14.135 1.00 90.25 91 ASN A N 1
ATOM 711 C CA . ASN A 1 91 ? -5.551 -2.588 13.075 1.00 90.25 91 ASN A CA 1
ATOM 712 C C . ASN A 1 91 ? -5.626 -1.771 11.780 1.00 90.25 91 ASN A C 1
ATOM 714 O O . ASN A 1 91 ? -5.319 -2.293 10.710 1.00 90.25 91 ASN A O 1
ATOM 718 N N . MET A 1 92 ? -5.986 -0.488 11.877 1.00 89.06 92 MET A N 1
ATOM 719 C CA . MET A 1 92 ? -6.029 0.409 10.720 1.00 89.06 92 MET A CA 1
ATOM 720 C C . MET A 1 92 ? -4.642 0.588 10.100 1.00 89.06 92 MET A C 1
ATOM 722 O O . MET A 1 92 ? -4.493 0.459 8.887 1.00 89.06 92 MET A O 1
ATOM 726 N N . TRP A 1 93 ? -3.617 0.820 10.926 1.00 87.69 93 TRP A N 1
ATOM 727 C CA . TRP A 1 93 ? -2.239 0.982 10.464 1.00 87.69 93 TRP A CA 1
ATOM 728 C C . TRP A 1 93 ? -1.729 -0.249 9.707 1.00 87.69 93 TRP A C 1
ATOM 730 O O . TRP A 1 93 ? -1.123 -0.105 8.645 1.00 87.69 93 TRP A O 1
ATOM 740 N N . LEU A 1 94 ? -2.015 -1.454 10.211 1.00 91.19 94 LEU A N 1
ATOM 741 C CA . LEU A 1 94 ? -1.613 -2.702 9.563 1.00 91.19 94 LEU A CA 1
ATOM 742 C C . LEU A 1 94 ? -2.252 -2.853 8.175 1.00 91.19 94 LEU A C 1
ATOM 744 O O . LEU A 1 94 ? -1.548 -3.114 7.200 1.00 91.19 94 LEU A O 1
ATOM 748 N N . VAL A 1 95 ? -3.573 -2.669 8.082 1.00 90.56 95 VAL A N 1
ATOM 749 C CA . VAL A 1 95 ? -4.317 -2.821 6.820 1.00 90.56 95 VAL A CA 1
ATOM 750 C C . VAL A 1 95 ? -3.840 -1.805 5.784 1.00 90.56 95 VAL A C 1
ATOM 752 O O . VAL A 1 95 ? -3.519 -2.184 4.658 1.00 90.56 95 VAL A O 1
ATOM 755 N N . VAL A 1 96 ? -3.739 -0.532 6.171 1.00 89.00 96 VAL A N 1
ATOM 756 C CA . VAL A 1 96 ? -3.318 0.550 5.270 1.00 89.00 96 VAL A CA 1
ATOM 757 C C . VAL A 1 96 ? -1.883 0.346 4.790 1.00 89.00 96 VAL A C 1
ATOM 759 O O . VAL A 1 96 ? -1.618 0.528 3.606 1.00 89.00 96 VAL A O 1
ATOM 762 N N . SER A 1 97 ? -0.971 -0.087 5.665 1.00 89.81 97 SER A N 1
ATOM 763 C CA . SER A 1 97 ? 0.422 -0.342 5.276 1.00 89.81 97 SER A CA 1
ATOM 764 C C . SER A 1 97 ? 0.519 -1.448 4.223 1.00 89.81 97 SER A C 1
ATOM 766 O O . SER A 1 97 ? 1.215 -1.285 3.228 1.00 89.81 97 SER A O 1
ATOM 768 N N . ILE A 1 98 ? -0.219 -2.548 4.395 1.00 92.94 98 ILE A N 1
ATOM 769 C CA . ILE A 1 98 ? -0.198 -3.666 3.441 1.00 92.94 98 ILE A CA 1
ATOM 770 C C . ILE A 1 98 ? -0.812 -3.250 2.099 1.00 92.94 98 ILE A C 1
ATOM 772 O O . ILE A 1 98 ? -0.190 -3.442 1.053 1.00 92.94 98 ILE A O 1
ATOM 776 N N . ILE A 1 99 ? -2.015 -2.670 2.120 1.00 92.56 99 ILE A N 1
ATOM 777 C CA . ILE A 1 99 ? -2.745 -2.312 0.897 1.00 92.56 99 ILE A CA 1
ATOM 778 C C . ILE A 1 99 ? -1.991 -1.236 0.114 1.00 92.56 99 ILE A C 1
ATOM 780 O O . ILE A 1 99 ? -1.789 -1.400 -1.087 1.00 92.56 99 ILE A O 1
ATOM 784 N N . ASN A 1 100 ? -1.519 -0.173 0.773 1.00 90.81 100 ASN A N 1
ATOM 785 C CA . ASN A 1 100 ? -0.841 0.923 0.080 1.00 90.81 100 ASN A CA 1
ATOM 786 C C . ASN A 1 100 ? 0.504 0.487 -0.506 1.00 90.81 100 ASN A C 1
ATOM 788 O O . ASN A 1 100 ? 0.823 0.867 -1.631 1.00 90.81 100 ASN A O 1
ATOM 792 N N . SER A 1 101 ? 1.283 -0.327 0.214 1.00 92.38 101 SER A N 1
ATOM 793 C CA . SER A 1 101 ? 2.547 -0.845 -0.317 1.00 92.38 101 SER A CA 1
ATOM 794 C C . SER A 1 101 ? 2.325 -1.758 -1.522 1.00 92.38 101 SER A C 1
ATOM 796 O O . SER A 1 101 ? 3.022 -1.613 -2.524 1.00 92.38 101 SER A O 1
ATOM 798 N N . LEU A 1 102 ? 1.331 -2.651 -1.470 1.00 95.38 102 LEU A N 1
ATOM 799 C CA . LEU A 1 102 ? 0.985 -3.496 -2.616 1.00 95.38 102 LEU A CA 1
ATOM 800 C C . LEU A 1 102 ? 0.471 -2.669 -3.797 1.00 95.38 102 LEU A C 1
ATOM 802 O O . LEU A 1 102 ? 0.907 -2.888 -4.923 1.00 95.38 102 LEU A O 1
ATOM 806 N N . ALA A 1 103 ? -0.392 -1.683 -3.550 1.00 93.25 103 ALA A N 1
ATOM 807 C CA . ALA A 1 103 ? -0.903 -0.801 -4.592 1.00 93.25 103 ALA A CA 1
ATOM 808 C C . ALA A 1 103 ? 0.226 -0.027 -5.291 1.00 93.25 103 ALA A C 1
ATOM 810 O O . ALA A 1 103 ? 0.246 0.038 -6.519 1.00 93.25 103 ALA A O 1
ATOM 811 N N . ALA A 1 104 ? 1.192 0.503 -4.532 1.00 91.56 104 ALA A N 1
ATOM 812 C CA . ALA A 1 104 ? 2.358 1.184 -5.091 1.00 91.56 104 ALA A CA 1
ATOM 813 C C . ALA A 1 104 ? 3.222 0.239 -5.944 1.00 91.56 104 ALA A C 1
ATOM 815 O O . ALA A 1 104 ? 3.601 0.591 -7.060 1.00 91.56 104 ALA A O 1
ATOM 816 N N . LEU A 1 105 ? 3.484 -0.981 -5.459 1.00 93.69 105 LEU A N 1
ATOM 817 C CA . LEU A 1 105 ? 4.236 -1.990 -6.212 1.00 93.69 105 LEU A CA 1
ATOM 818 C C . LEU A 1 105 ? 3.519 -2.398 -7.502 1.00 93.69 105 LEU A C 1
ATOM 820 O O . LEU A 1 105 ? 4.150 -2.481 -8.554 1.00 93.69 105 LEU A O 1
ATOM 824 N N . PHE A 1 106 ? 2.205 -2.620 -7.451 1.00 94.94 106 PHE A N 1
ATOM 825 C CA . PHE A 1 106 ? 1.420 -2.959 -8.636 1.00 94.94 106 PHE A CA 1
ATOM 826 C C . PHE A 1 106 ? 1.383 -1.809 -9.636 1.00 94.94 106 PHE A C 1
ATOM 828 O O . PHE A 1 106 ? 1.547 -2.053 -10.827 1.00 94.94 106 PHE A O 1
ATOM 835 N N . ALA A 1 107 ? 1.248 -0.565 -9.172 1.00 92.00 107 ALA A N 1
ATOM 836 C CA . ALA A 1 107 ? 1.298 0.597 -10.050 1.00 92.00 107 ALA A CA 1
ATOM 837 C C . ALA A 1 107 ? 2.639 0.676 -10.798 1.00 92.00 107 ALA A C 1
ATOM 839 O O . ALA A 1 107 ? 2.642 0.801 -12.021 1.00 92.00 107 ALA A O 1
ATOM 840 N N . LEU A 1 108 ? 3.756 0.497 -10.084 1.00 91.94 108 LEU A N 1
ATOM 841 C CA . LEU A 1 108 ? 5.096 0.448 -10.679 1.00 91.94 108 LEU A CA 1
ATOM 842 C C . LEU A 1 108 ? 5.306 -0.759 -11.602 1.00 91.94 108 LEU A C 1
ATOM 844 O O . LEU A 1 108 ? 6.151 -0.697 -12.484 1.00 91.94 108 LEU A O 1
ATOM 848 N N . SER A 1 109 ? 4.576 -1.856 -11.410 1.00 93.69 109 SER A N 1
ATOM 849 C CA . SER A 1 109 ? 4.764 -3.077 -12.206 1.00 93.69 109 SER A CA 1
ATOM 850 C C . SER A 1 109 ? 3.879 -3.150 -13.450 1.00 93.69 109 SER A C 1
ATOM 852 O O . SER A 1 109 ? 4.177 -3.925 -14.354 1.00 93.69 109 SER A O 1
ATOM 854 N N . LEU A 1 11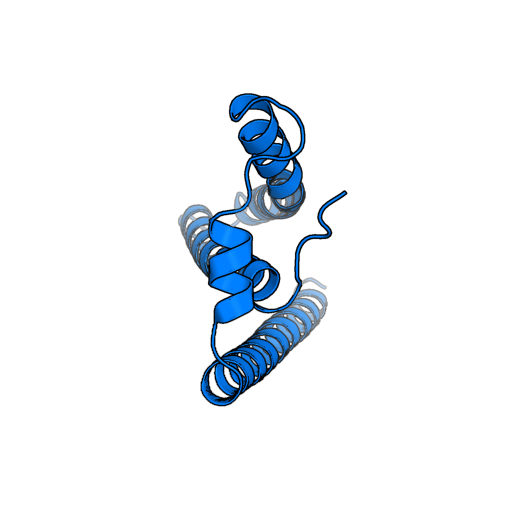0 ? 2.785 -2.386 -13.494 1.00 92.31 110 LEU A N 1
ATOM 855 C CA . LEU A 1 110 ? 1.778 -2.466 -14.559 1.00 92.31 110 LEU A CA 1
ATOM 856 C C . LEU A 1 110 ? 1.785 -1.259 -15.491 1.00 92.31 110 LEU A C 1
ATOM 858 O O . LEU A 1 110 ? 1.473 -1.400 -16.672 1.00 92.31 110 LEU A O 1
ATOM 862 N N . PHE A 1 111 ? 2.095 -0.074 -14.968 1.00 88.25 111 PHE A N 1
ATOM 863 C CA . PHE A 1 111 ? 2.045 1.160 -15.738 1.00 88.25 111 PHE A CA 1
ATOM 864 C C . PHE A 1 111 ? 3.464 1.655 -15.978 1.00 88.25 111 PHE A C 1
ATOM 866 O O . PHE A 1 111 ? 4.160 2.032 -15.038 1.00 88.25 111 PHE A O 1
ATOM 873 N N . GLY A 1 112 ? 3.894 1.678 -17.240 1.00 81.81 112 GLY A N 1
ATOM 874 C CA . GLY A 1 112 ? 5.110 2.394 -17.612 1.00 81.81 112 GLY A CA 1
ATOM 875 C C . GLY A 1 112 ? 4.934 3.877 -17.297 1.00 81.81 112 GLY A C 1
ATOM 876 O O . GLY A 1 112 ? 3.935 4.482 -17.697 1.00 81.81 112 GLY A O 1
ATOM 877 N N . ILE A 1 113 ? 5.871 4.460 -16.554 1.00 77.50 113 ILE A N 1
ATOM 878 C CA . ILE A 1 113 ? 5.861 5.900 -16.299 1.00 77.50 113 ILE A CA 1
ATOM 879 C C . ILE A 1 113 ? 6.264 6.582 -17.615 1.00 77.50 113 ILE A C 1
ATOM 881 O O . ILE A 1 113 ? 7.342 6.285 -18.132 1.00 77.50 113 ILE A O 1
ATOM 885 N N . PRO A 1 114 ? 5.425 7.465 -18.195 1.00 63.69 114 PRO A N 1
ATOM 886 C CA . PRO A 1 114 ? 5.774 8.136 -19.439 1.00 63.69 114 PRO A CA 1
ATOM 887 C C . PRO A 1 114 ? 7.072 8.925 -19.252 1.00 63.69 114 PRO A C 1
ATOM 889 O O . PRO A 1 114 ? 7.131 9.844 -18.433 1.00 63.69 114 PRO A O 1
ATOM 892 N N . LEU A 1 115 ? 8.104 8.563 -20.015 1.00 54.22 115 LEU A N 1
ATOM 893 C CA . LEU A 1 115 ? 9.278 9.404 -20.220 1.00 54.22 115 LEU A CA 1
ATOM 894 C C . LEU A 1 115 ? 8.812 10.624 -21.025 1.00 54.22 115 LEU A C 1
ATOM 896 O O . LEU A 1 115 ? 8.576 10.516 -22.228 1.00 54.22 115 LEU A O 1
ATOM 900 N N . LEU A 1 116 ? 8.592 11.748 -20.339 1.00 44.69 116 LEU A N 1
ATOM 901 C CA . LEU A 1 116 ? 8.531 13.067 -20.973 1.00 44.69 116 LEU A CA 1
ATOM 902 C C . LEU A 1 116 ? 9.920 13.463 -21.479 1.00 44.69 116 LEU A C 1
ATOM 904 O O . LEU A 1 116 ? 10.889 13.289 -20.703 1.00 44.69 116 LEU A O 1
#

Mean predicted aligned error: 6.27 Å

Organism: NCBI:txid49278

Foldseek 3Di:
DVVVVVVVVVVVVVVVVVVLVVVLVVLVVCCVVPPQVLLVVLVPDDDDPPDPVVVVVVVVVVVCVCVVVVVVVLVVCVPPDPPSNVVVVVVVVVVCVVSVVSVVSSCSRPDRDDDD

InterPro domains:
  IPR002293 Amino acid/polyamine transporter I [PF13520] (4-109)

Solvent-accessible surface area (backbone atoms only — not comparable to full-atom values): 6724 Å² total; per-residue (Å²): 117,69,68,64,55,49,50,54,52,50,51,53,51,49,51,50,53,51,52,50,50,53,50,50,51,53,51,52,54,47,39,75,76,73,50,58,61,49,28,55,54,52,69,69,52,75,73,86,85,77,49,69,68,55,54,52,51,52,54,50,57,63,61,50,72,60,46,62,63,54,56,56,48,48,68,63,30,66,84,46,62,92,69,47,41,68,50,52,53,52,52,51,52,53,54,51,53,53,53,51,53,50,51,53,52,49,47,40,47,71,48,75,73,81,85,126